Protein AF-A0A450Y3T7-F1 (afdb_monomer_lite)

Organism: NCBI:txid2126335

InterPro domains:
  IPR008928 Six-hairpin glycosidase superfamily [SSF48208] (36-118)

Secondary structure (DSSP, 8-state):
---PPP---EEEHHHHHHH--S-HHHHHHTSGGGPPPSEEE-----TTPPPPP-TTS-SS-HHHHHHHHHHHHHHHT-EE-SSSSEEEEES----TT--EEEEEEEEETTTTEEEEEEEEE-SS-EEEEEEEEESS-EEEEE-

pLDDT: mean 78.61, std 15.22, range [36.97, 97.31]

Sequence (143 aa):
KDKRPCRVRSSNAGHTLFSGIAATENASIMMDLHRLPELFCGFDYASGQGPVLYPVACSPQAWASGAVFHLLQAALGVGFSTKRPQLRFNHPQLPDYLKGLRIENLPVGNGDGEVDLSLRRYPNDVGIDVSRKVGDIEVSVQM

Foldseek 3Di:
DDPDDDPKPKDAPLVCVVVVVDPQQVQLVLDPPSFGAGMDIPDDDDPPDHDDDPVPDDVPDPCSVCSVVVVQCVQQVWDADQVDQEIEGEQHHDPPVDQKDWDFQCATNVNQKGWTWMWGDDPRGIDIDTPDIGHDYHYYYHD

Structure (mmCIF, N/CA/C/O backbone):
data_AF-A0A450Y3T7-F1
#
_entry.id   AF-A0A450Y3T7-F1
#
loop_
_atom_site.group_PDB
_atom_site.id
_atom_site.type_symbol
_atom_site.label_atom_id
_atom_site.label_alt_id
_atom_site.label_comp_id
_atom_site.label_asym_id
_atom_site.label_entity_id
_atom_site.label_seq_id
_atom_site.pdbx_PDB_ins_code
_atom_site.Cartn_x
_atom_site.Cartn_y
_atom_site.Cartn_z
_atom_site.occupancy
_atom_site.B_iso_or_equiv
_atom_site.auth_seq_id
_atom_site.auth_comp_id
_atom_site.auth_asym_id
_atom_site.auth_atom_id
_atom_site.pdbx_PDB_model_num
ATOM 1 N N . LYS A 1 1 ? 21.836 23.096 -33.946 1.00 45.28 1 LYS A N 1
ATOM 2 C CA . LYS A 1 1 ? 20.972 22.373 -32.978 1.00 45.28 1 LYS A CA 1
ATOM 3 C C . LYS A 1 1 ? 19.550 22.403 -33.514 1.00 45.28 1 LYS A C 1
ATOM 5 O O . LYS A 1 1 ? 18.822 23.352 -33.266 1.00 45.28 1 LYS A O 1
ATOM 10 N N . ASP A 1 2 ? 19.226 21.418 -34.335 1.00 44.91 2 ASP A N 1
ATOM 11 C CA . ASP A 1 2 ? 17.956 21.314 -35.045 1.00 44.91 2 ASP A CA 1
ATOM 12 C C . ASP A 1 2 ? 16.913 20.699 -34.092 1.00 44.91 2 ASP A C 1
ATOM 14 O O . ASP A 1 2 ? 17.036 19.538 -33.706 1.00 44.91 2 ASP A O 1
ATOM 18 N N . LYS A 1 3 ? 15.959 21.502 -33.600 1.00 39.75 3 LYS A N 1
ATOM 19 C CA . LYS A 1 3 ? 14.937 21.068 -32.627 1.00 39.75 3 LYS A CA 1
ATOM 20 C C . LYS A 1 3 ? 13.762 20.411 -33.354 1.00 39.75 3 LYS A C 1
ATOM 22 O O . LYS A 1 3 ? 12.647 20.928 -33.335 1.00 39.75 3 LYS A O 1
ATOM 27 N N . ARG A 1 4 ? 14.006 19.277 -34.013 1.00 36.97 4 ARG A N 1
ATOM 28 C CA . ARG A 1 4 ? 12.917 18.480 -34.587 1.00 36.97 4 ARG A CA 1
ATOM 29 C C . ARG A 1 4 ? 12.168 17.739 -33.470 1.00 36.97 4 ARG A C 1
ATOM 31 O O . ARG A 1 4 ? 12.822 17.138 -32.619 1.00 36.97 4 ARG A O 1
ATOM 38 N N . PRO A 1 5 ? 10.823 17.764 -33.446 1.00 42.16 5 PRO A N 1
ATOM 39 C CA . PRO A 1 5 ? 10.051 17.010 -32.466 1.00 42.16 5 PRO A CA 1
ATOM 40 C C . PRO A 1 5 ? 10.296 15.507 -32.644 1.00 42.16 5 PRO A C 1
ATOM 42 O O . PRO A 1 5 ? 9.966 14.939 -33.686 1.00 42.16 5 PRO A O 1
ATOM 45 N N . CYS A 1 6 ? 10.860 14.847 -31.633 1.00 49.00 6 CYS A N 1
ATOM 46 C CA . CYS A 1 6 ? 10.907 13.389 -31.596 1.00 49.00 6 CYS A CA 1
ATOM 47 C C . CYS A 1 6 ? 9.490 12.861 -31.326 1.00 49.00 6 CYS A C 1
ATOM 49 O O . CYS A 1 6 ? 8.862 13.250 -30.339 1.00 49.00 6 CYS A O 1
ATOM 51 N N . ARG A 1 7 ? 8.975 11.961 -32.174 1.00 44.50 7 ARG A N 1
ATOM 52 C CA . ARG A 1 7 ? 7.747 11.204 -31.876 1.00 44.50 7 ARG A CA 1
ATOM 53 C C . ARG A 1 7 ? 8.060 10.169 -30.798 1.00 44.50 7 ARG A C 1
ATOM 55 O O . ARG A 1 7 ? 8.350 9.021 -31.105 1.00 44.50 7 ARG A O 1
ATOM 62 N N . VAL A 1 8 ? 8.022 10.590 -29.541 1.00 48.44 8 VAL A N 1
ATOM 63 C CA . VAL A 1 8 ? 8.192 9.705 -28.388 1.00 48.44 8 VAL A CA 1
ATOM 64 C C . VAL A 1 8 ? 6.820 9.465 -27.773 1.00 48.44 8 VAL A C 1
ATOM 66 O O . VAL A 1 8 ? 6.121 10.415 -27.428 1.00 48.44 8 VAL A O 1
ATOM 69 N N . ARG A 1 9 ? 6.425 8.197 -27.622 1.00 52.00 9 ARG A N 1
ATOM 70 C CA . ARG A 1 9 ? 5.362 7.835 -26.677 1.00 52.00 9 ARG A CA 1
ATOM 71 C C . ARG A 1 9 ? 5.999 7.851 -25.294 1.00 52.00 9 ARG A C 1
ATOM 73 O O . ARG A 1 9 ? 6.779 6.956 -24.974 1.00 52.00 9 ARG A O 1
ATOM 80 N N . SER A 1 10 ? 5.765 8.919 -24.542 1.00 54.91 10 SER A N 1
ATOM 81 C CA . SER A 1 10 ? 6.212 9.027 -23.159 1.00 54.91 10 SER A CA 1
ATOM 82 C C . SER A 1 10 ? 5.074 8.679 -22.209 1.00 54.91 10 SER A C 1
ATOM 84 O O . SER A 1 10 ? 3.902 8.933 -22.486 1.00 54.91 10 SER A O 1
ATOM 86 N N . SER A 1 11 ? 5.426 8.062 -21.091 1.00 60.50 11 SER A N 1
ATOM 87 C CA . SER A 1 11 ? 4.497 7.708 -20.027 1.00 60.50 11 SER A CA 1
ATOM 88 C C . SER A 1 11 ? 5.196 7.864 -18.679 1.00 60.50 11 SER A C 1
ATOM 90 O O . SER A 1 11 ? 6.417 7.745 -18.598 1.00 60.50 11 SER A O 1
ATOM 92 N N . ASN A 1 12 ? 4.449 8.161 -17.620 1.00 68.81 12 ASN A N 1
ATOM 93 C CA . ASN A 1 12 ? 5.007 8.241 -16.270 1.00 68.81 12 ASN A CA 1
ATOM 94 C C . ASN A 1 12 ? 4.976 6.864 -15.583 1.00 68.81 12 ASN A C 1
ATOM 96 O O . ASN A 1 12 ? 4.258 5.960 -16.017 1.00 68.81 12 ASN A O 1
ATOM 100 N N . ALA A 1 13 ? 5.739 6.723 -14.495 1.00 68.88 13 ALA A N 1
ATOM 101 C CA . ALA A 1 13 ? 5.821 5.485 -13.719 1.00 68.88 13 ALA A CA 1
ATOM 102 C C . ALA A 1 13 ? 4.468 4.964 -13.214 1.00 68.88 13 ALA A C 1
ATOM 104 O O . ALA A 1 13 ? 4.253 3.757 -13.164 1.00 68.88 13 ALA A O 1
ATOM 105 N N . GLY A 1 14 ? 3.541 5.860 -12.863 1.00 65.75 14 GLY A N 1
ATOM 106 C CA . GLY A 1 14 ? 2.206 5.470 -12.407 1.00 65.75 1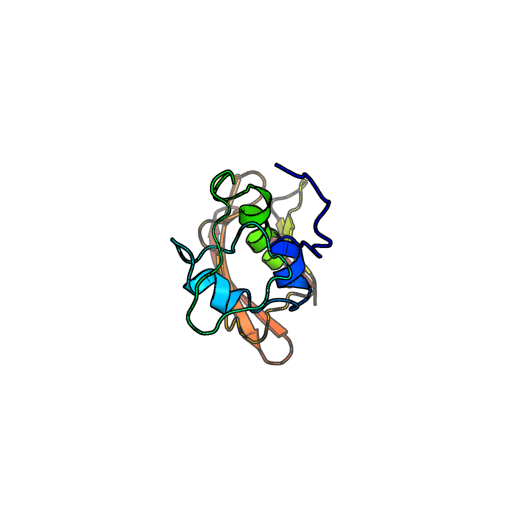4 GLY A CA 1
ATOM 107 C C . GLY A 1 14 ? 1.396 4.783 -13.505 1.00 65.75 14 GLY A C 1
ATOM 108 O O . GLY A 1 14 ? 0.829 3.716 -13.286 1.00 65.75 14 GLY A O 1
ATOM 109 N N . HIS A 1 15 ? 1.384 5.350 -14.711 1.00 65.06 15 HIS A N 1
ATOM 110 C CA . HIS A 1 15 ? 0.682 4.762 -15.847 1.00 65.06 15 HIS A CA 1
ATOM 111 C C . HIS A 1 15 ? 1.332 3.446 -16.294 1.00 65.06 15 HIS A C 1
ATOM 113 O O . HIS A 1 15 ? 0.613 2.497 -16.604 1.00 65.06 15 HIS A O 1
ATOM 119 N N . THR A 1 16 ? 2.663 3.333 -16.301 1.00 67.31 16 THR A N 1
ATOM 120 C CA . THR A 1 16 ? 3.326 2.072 -16.678 1.00 67.31 16 THR A CA 1
ATOM 121 C C . THR A 1 16 ? 3.128 0.958 -15.656 1.00 67.31 16 THR A C 1
ATOM 123 O O . THR A 1 16 ? 2.902 -0.175 -16.073 1.00 67.31 16 THR A O 1
ATOM 126 N N . LEU A 1 17 ? 3.122 1.274 -14.356 1.00 65.19 17 LEU A N 1
ATOM 127 C CA . LEU A 1 17 ? 2.734 0.332 -13.302 1.00 65.19 17 LEU A CA 1
ATOM 128 C C . LEU A 1 17 ? 1.300 -0.165 -13.493 1.00 65.19 17 LEU A C 1
ATOM 130 O O . LEU A 1 17 ? 1.052 -1.364 -13.468 1.00 65.19 17 LEU A O 1
ATOM 134 N N . PHE A 1 18 ? 0.358 0.761 -13.690 1.00 60.03 18 PHE A N 1
ATOM 135 C CA . PHE A 1 18 ? -1.063 0.427 -13.773 1.00 60.03 18 PHE A CA 1
ATOM 136 C C . PHE A 1 18 ? -1.412 -0.387 -15.025 1.00 60.03 18 PHE A C 1
ATOM 138 O O . PHE A 1 18 ? -2.249 -1.281 -14.980 1.00 60.03 18 PHE A O 1
ATOM 145 N N . SER A 1 19 ? -0.776 -0.075 -16.154 1.00 59.50 19 SER A N 1
ATOM 146 C CA . SER A 1 19 ? -1.060 -0.722 -17.440 1.00 59.50 19 SER A CA 1
ATOM 147 C C . SER A 1 19 ? -0.230 -1.982 -17.704 1.00 59.50 19 SER A C 1
ATOM 149 O O . SER A 1 19 ? -0.511 -2.696 -18.663 1.00 59.50 19 SER A O 1
ATOM 151 N N . GLY A 1 20 ? 0.818 -2.237 -16.912 1.00 61.25 20 GLY A N 1
ATOM 152 C CA . GLY A 1 20 ? 1.768 -3.330 -17.149 1.00 61.25 20 GLY A CA 1
ATOM 153 C C . GLY A 1 20 ? 2.591 -3.180 -18.437 1.00 61.25 20 GLY A C 1
ATOM 154 O O . GLY A 1 20 ? 3.233 -4.132 -18.870 1.00 61.25 20 GLY A O 1
ATOM 155 N N . ILE A 1 21 ? 2.579 -2.001 -19.075 1.00 59.66 21 ILE A N 1
ATOM 156 C CA . ILE A 1 21 ? 3.224 -1.764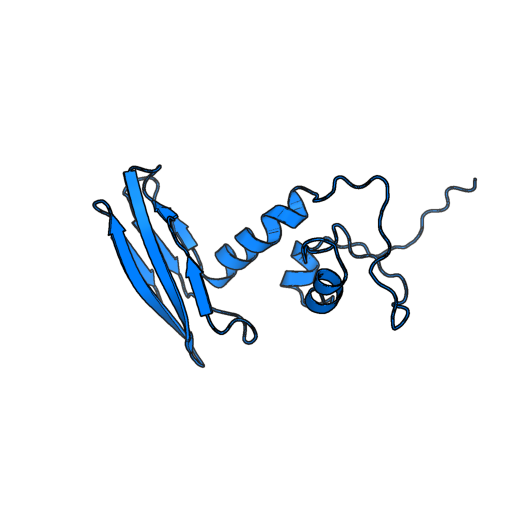 -20.382 1.00 59.66 21 ILE A CA 1
ATOM 157 C C . ILE A 1 21 ? 4.758 -1.761 -20.281 1.00 59.66 21 ILE A C 1
ATOM 159 O O . ILE A 1 21 ? 5.440 -1.986 -21.279 1.00 59.66 21 ILE A O 1
ATOM 163 N N . ALA A 1 22 ? 5.317 -1.520 -19.093 1.00 61.72 22 ALA A N 1
ATOM 164 C CA . ALA A 1 22 ? 6.754 -1.612 -18.861 1.00 61.72 22 ALA A CA 1
ATOM 165 C C . ALA A 1 22 ? 7.056 -2.621 -17.752 1.00 61.72 22 ALA A C 1
ATOM 167 O O . ALA A 1 22 ? 6.336 -2.682 -16.758 1.00 61.72 22 ALA A O 1
ATOM 168 N N . ALA A 1 23 ? 8.169 -3.349 -17.891 1.00 63.03 23 ALA A N 1
ATOM 169 C CA . ALA A 1 23 ? 8.760 -4.144 -16.816 1.00 63.03 23 ALA A CA 1
ATOM 170 C C . ALA A 1 23 ? 9.363 -3.206 -15.753 1.00 63.03 23 ALA A C 1
ATOM 172 O O . ALA A 1 23 ? 10.581 -3.071 -15.622 1.00 63.03 23 ALA A O 1
ATOM 173 N N . THR A 1 24 ? 8.491 -2.499 -15.033 1.00 62.78 24 THR A N 1
ATOM 174 C CA . THR A 1 24 ? 8.828 -1.519 -13.994 1.00 62.78 24 THR A CA 1
ATOM 175 C C . THR A 1 24 ? 9.712 -2.117 -12.909 1.00 62.78 24 THR A C 1
ATOM 177 O O . THR A 1 24 ? 10.569 -1.408 -12.400 1.00 62.78 24 THR A O 1
ATOM 180 N N . GLU A 1 25 ? 9.557 -3.411 -12.620 1.00 64.38 25 GLU A N 1
ATOM 181 C CA . GLU A 1 25 ? 10.401 -4.175 -11.694 1.00 64.38 25 GLU A CA 1
ATOM 182 C C . GLU A 1 25 ? 11.870 -4.216 -12.148 1.00 64.38 25 GLU A C 1
ATOM 184 O O . GLU A 1 25 ? 12.768 -3.830 -11.402 1.00 64.38 25 GLU A O 1
ATOM 189 N N . ASN A 1 26 ? 12.128 -4.583 -13.407 1.00 67.25 26 ASN A N 1
ATOM 190 C CA . ASN A 1 26 ? 13.489 -4.601 -13.955 1.00 67.25 26 ASN A CA 1
ATOM 191 C C . ASN A 1 26 ? 14.092 -3.193 -14.000 1.00 67.25 26 ASN A C 1
ATOM 193 O O . ASN A 1 26 ? 15.277 -3.008 -13.728 1.00 67.25 26 ASN A O 1
ATOM 197 N N . ALA A 1 27 ? 13.277 -2.191 -14.338 1.00 70.06 27 ALA A N 1
ATOM 198 C CA . ALA A 1 27 ? 13.728 -0.809 -14.384 1.00 70.06 27 ALA A CA 1
ATOM 199 C C . ALA A 1 27 ? 14.057 -0.264 -12.988 1.00 70.06 27 ALA A C 1
ATOM 201 O O . ALA A 1 27 ? 15.055 0.438 -12.845 1.00 70.06 27 ALA A O 1
ATOM 202 N N . SER A 1 28 ? 13.261 -0.602 -11.967 1.00 74.19 28 SER A N 1
ATOM 203 C CA . SER A 1 28 ? 13.494 -0.131 -10.605 1.00 74.19 28 SER A CA 1
ATOM 204 C C . SER A 1 28 ? 14.734 -0.759 -9.987 1.00 74.19 28 SER A C 1
ATOM 206 O O . SER A 1 28 ? 15.504 -0.045 -9.364 1.00 74.19 28 SER A O 1
ATOM 208 N N . ILE A 1 29 ? 14.990 -2.053 -10.216 1.00 77.25 29 ILE A N 1
ATOM 209 C CA . ILE A 1 29 ? 16.196 -2.741 -9.710 1.00 77.25 29 ILE A CA 1
ATOM 210 C C . ILE A 1 29 ? 17.488 -2.062 -10.198 1.00 77.25 29 ILE A C 1
ATOM 212 O O . ILE A 1 29 ? 18.486 -2.046 -9.484 1.00 77.25 29 ILE A O 1
ATOM 216 N N . MET A 1 30 ? 17.471 -1.477 -11.398 1.00 73.12 30 MET A N 1
ATOM 217 C CA . MET A 1 30 ? 18.630 -0.806 -11.998 1.00 73.12 30 MET A CA 1
ATOM 218 C C . MET A 1 30 ? 18.735 0.693 -11.661 1.00 73.12 30 MET A C 1
ATOM 220 O O . MET A 1 30 ? 19.667 1.349 -12.123 1.00 73.12 30 MET A O 1
ATOM 224 N N . MET A 1 31 ? 17.789 1.253 -10.902 1.00 72.88 31 MET A N 1
ATOM 225 C CA . MET A 1 31 ? 17.832 2.637 -10.422 1.00 72.88 31 MET A CA 1
ATOM 226 C C . MET A 1 31 ? 18.327 2.691 -8.975 1.00 72.88 31 MET A C 1
ATOM 228 O O . MET A 1 31 ? 18.027 1.813 -8.162 1.00 72.88 31 MET A O 1
ATOM 232 N N . ASP A 1 32 ? 19.015 3.778 -8.622 1.00 71.50 32 ASP A N 1
ATOM 233 C CA . ASP A 1 32 ? 19.406 4.040 -7.236 1.00 71.50 32 ASP A CA 1
ATOM 234 C C . ASP A 1 32 ? 18.193 3.982 -6.296 1.00 71.50 32 ASP A C 1
ATOM 236 O O . ASP A 1 32 ? 17.111 4.489 -6.611 1.00 71.50 32 ASP A O 1
ATOM 240 N N . LEU A 1 33 ? 18.385 3.378 -5.118 1.00 75.44 33 LEU A N 1
ATOM 241 C CA . LEU A 1 33 ? 17.346 3.165 -4.096 1.00 75.44 33 LEU A CA 1
ATOM 242 C C . LEU A 1 33 ? 16.165 2.294 -4.559 1.00 75.44 33 LEU A C 1
ATOM 244 O O . LEU A 1 33 ? 15.100 2.333 -3.947 1.00 75.44 33 LEU A O 1
ATOM 248 N N . HIS A 1 34 ? 16.339 1.524 -5.634 1.00 73.12 34 HIS A N 1
ATOM 249 C CA . HIS A 1 34 ? 15.293 0.697 -6.236 1.00 73.12 34 HIS A CA 1
ATOM 250 C C . HIS A 1 34 ? 14.012 1.474 -6.579 1.00 73.12 34 HIS A C 1
ATOM 252 O O . HIS A 1 34 ? 12.897 0.952 -6.489 1.00 73.12 34 HIS A O 1
ATOM 258 N N . ARG A 1 35 ? 14.155 2.754 -6.937 1.00 72.06 35 ARG A N 1
ATOM 259 C CA . ARG A 1 35 ? 13.021 3.623 -7.266 1.00 72.06 35 ARG A CA 1
ATOM 260 C C . ARG A 1 35 ? 12.541 3.390 -8.692 1.00 72.06 35 ARG A C 1
ATOM 262 O O . ARG A 1 35 ? 13.300 2.991 -9.568 1.00 72.06 35 ARG A O 1
ATOM 269 N N . LEU A 1 36 ? 11.289 3.731 -8.962 1.00 72.50 36 LEU A N 1
ATOM 270 C CA . LEU A 1 36 ? 10.802 3.771 -10.338 1.00 72.50 36 LEU A CA 1
ATOM 271 C C . LEU A 1 36 ? 11.450 4.938 -11.101 1.00 72.50 36 LEU A C 1
ATOM 273 O O . LEU A 1 36 ? 11.583 6.024 -10.528 1.00 72.50 36 LEU A O 1
ATOM 277 N N . PRO A 1 37 ? 11.823 4.750 -12.380 1.00 70.19 37 PRO A N 1
ATOM 278 C CA . PRO A 1 37 ? 12.332 5.840 -13.208 1.00 70.19 37 PRO A CA 1
ATOM 279 C C . PRO A 1 37 ? 11.241 6.896 -13.432 1.00 70.19 37 PRO A C 1
ATOM 281 O O . PRO A 1 37 ? 10.056 6.570 -13.528 1.00 70.19 37 PRO A O 1
ATOM 284 N N . GLU A 1 38 ? 11.625 8.171 -13.522 1.00 68.44 38 GLU A N 1
ATOM 285 C CA . GLU A 1 38 ? 10.665 9.283 -13.544 1.00 68.44 38 GLU A CA 1
ATOM 286 C C . GLU A 1 38 ? 9.791 9.294 -14.813 1.00 68.44 38 GLU A C 1
ATOM 288 O O . GLU A 1 38 ? 8.611 9.660 -14.770 1.00 68.44 38 GLU A O 1
ATOM 293 N N . LEU A 1 39 ? 10.360 8.852 -15.937 1.00 68.56 39 LEU A N 1
ATOM 294 C CA . LEU A 1 39 ? 9.715 8.797 -17.243 1.00 68.56 39 LEU A CA 1
ATOM 295 C C . LEU A 1 39 ? 10.087 7.501 -17.966 1.00 68.56 39 LEU A C 1
ATOM 297 O O . LEU A 1 39 ? 11.251 7.116 -18.029 1.00 68.56 39 LEU A O 1
ATOM 301 N N . PHE A 1 40 ? 9.100 6.889 -18.608 1.00 67.94 40 PHE A N 1
ATOM 302 C CA . PHE A 1 40 ? 9.306 5.870 -19.625 1.00 67.94 40 PHE A CA 1
ATOM 303 C C . PHE A 1 40 ? 9.174 6.510 -21.006 1.00 67.94 40 PHE A C 1
ATOM 305 O O . PHE A 1 40 ? 8.229 7.254 -21.277 1.00 67.94 40 PHE A O 1
ATOM 312 N N . CYS A 1 41 ? 10.125 6.224 -21.888 1.00 66.38 41 CYS A N 1
ATOM 313 C CA . CYS A 1 41 ? 10.138 6.681 -23.272 1.00 66.38 41 CYS A CA 1
ATOM 314 C C . CYS A 1 41 ? 10.382 5.492 -24.205 1.00 66.38 41 CYS A C 1
ATOM 316 O O . CYS A 1 41 ? 11.065 4.540 -23.841 1.00 66.38 41 CYS A O 1
ATOM 318 N N . GLY A 1 42 ? 9.796 5.533 -25.402 1.00 65.12 42 GLY A N 1
ATOM 319 C CA . GLY A 1 42 ? 9.874 4.447 -26.384 1.00 65.12 42 GLY A CA 1
ATOM 320 C C . GLY A 1 42 ? 11.200 4.373 -27.146 1.00 65.12 42 GLY A C 1
ATOM 321 O O . GLY A 1 42 ? 11.175 4.409 -28.372 1.00 65.12 42 GLY A O 1
ATOM 322 N N . PHE A 1 43 ? 12.335 4.323 -26.447 1.00 65.38 43 PHE A N 1
ATOM 323 C CA . PHE A 1 43 ? 13.604 3.904 -27.049 1.00 65.38 43 PHE A CA 1
ATOM 324 C C . PHE A 1 43 ? 13.747 2.385 -26.949 1.00 65.38 43 PHE A C 1
ATOM 326 O O . PHE A 1 43 ? 13.224 1.774 -26.015 1.00 65.38 43 PHE A O 1
ATOM 333 N N . ASP A 1 44 ? 14.465 1.787 -27.898 1.00 64.50 44 ASP A N 1
ATOM 334 C CA . ASP A 1 44 ? 14.748 0.356 -27.866 1.00 64.50 44 ASP A CA 1
ATOM 335 C C . ASP A 1 44 ? 15.548 0.001 -26.609 1.00 64.50 44 ASP A C 1
ATOM 337 O O . ASP A 1 44 ? 16.555 0.636 -26.280 1.00 64.50 44 ASP A O 1
ATOM 341 N N . TYR A 1 45 ? 15.087 -1.024 -25.894 1.00 65.44 45 TYR A N 1
ATOM 342 C CA . TYR A 1 45 ? 15.791 -1.544 -24.731 1.00 65.44 45 TYR A CA 1
ATOM 343 C C . TYR A 1 45 ? 17.032 -2.317 -25.189 1.00 65.44 45 TYR A C 1
ATOM 345 O O . TYR A 1 45 ? 16.922 -3.375 -25.811 1.00 65.44 45 TYR A O 1
ATOM 353 N N . ALA A 1 46 ? 18.222 -1.805 -24.875 1.00 66.19 46 ALA A N 1
ATOM 354 C CA . ALA A 1 46 ? 19.466 -2.538 -25.071 1.00 66.19 46 ALA A CA 1
ATOM 355 C C . ALA A 1 46 ? 19.682 -3.498 -23.892 1.00 66.19 46 ALA A C 1
ATOM 357 O O . ALA A 1 46 ? 19.828 -3.069 -22.747 1.00 66.19 46 ALA A O 1
ATOM 358 N N . SER A 1 47 ? 19.710 -4.804 -24.172 1.00 63.69 47 SER A N 1
ATOM 359 C CA . SER A 1 47 ? 19.951 -5.835 -23.155 1.00 63.69 47 SER A CA 1
ATOM 360 C C . SER A 1 47 ? 21.229 -5.543 -22.362 1.00 63.69 47 SER A C 1
ATOM 362 O O . SER A 1 47 ? 22.300 -5.376 -22.945 1.00 63.69 47 SER A O 1
ATOM 364 N N . GLY A 1 48 ? 21.119 -5.497 -21.032 1.00 67.12 48 GLY A N 1
ATOM 365 C CA . GLY A 1 48 ? 22.239 -5.215 -20.127 1.00 67.12 48 GLY A CA 1
ATOM 366 C C . GLY A 1 48 ? 22.532 -3.728 -19.891 1.00 67.12 48 GLY A C 1
ATOM 367 O O . GLY A 1 48 ? 23.496 -3.415 -19.199 1.00 67.12 48 GLY A O 1
ATOM 368 N N . GLN A 1 49 ? 21.725 -2.812 -20.436 1.00 68.06 49 GLN A N 1
ATOM 369 C CA . GLN A 1 49 ? 21.782 -1.386 -20.110 1.00 68.06 49 GLN A CA 1
ATOM 370 C C . GLN A 1 49 ? 20.630 -1.002 -19.171 1.00 68.06 49 GLN A C 1
ATOM 372 O O . GLN A 1 49 ? 19.485 -1.430 -19.347 1.00 68.06 49 GLN A O 1
ATOM 377 N N . GLY A 1 50 ? 20.946 -0.188 -18.163 1.00 67.88 50 GLY A N 1
ATOM 378 C CA . GLY A 1 50 ? 19.950 0.416 -17.282 1.00 67.88 50 GLY A CA 1
ATOM 379 C C . GLY A 1 50 ? 19.163 1.537 -17.974 1.00 67.88 50 GLY A C 1
ATOM 380 O O . GLY A 1 50 ? 19.526 1.971 -19.071 1.00 67.88 50 GLY A O 1
ATOM 381 N N . PRO A 1 51 ? 18.084 2.033 -17.346 1.00 71.31 51 PRO A N 1
ATOM 382 C CA . PRO A 1 51 ? 17.351 3.193 -17.838 1.00 71.31 51 PRO A CA 1
ATOM 383 C C . PRO A 1 51 ? 18.278 4.396 -18.067 1.00 71.31 51 PRO A C 1
ATOM 385 O O . PRO A 1 51 ? 19.094 4.741 -17.212 1.00 71.31 51 PRO A O 1
ATOM 388 N N . VAL A 1 52 ? 18.137 5.056 -19.220 1.00 73.44 52 VAL A N 1
ATOM 389 C CA . VAL A 1 52 ? 18.887 6.282 -19.522 1.00 73.44 52 VAL A CA 1
ATOM 390 C C . VAL A 1 52 ? 18.383 7.401 -18.613 1.00 73.44 52 VAL A C 1
ATOM 392 O O . VAL A 1 52 ? 17.215 7.784 -18.682 1.00 73.44 52 VAL A O 1
ATOM 395 N N . LEU A 1 53 ? 19.268 7.935 -17.770 1.00 69.44 53 LEU A N 1
ATOM 396 C CA . LEU A 1 53 ? 18.930 9.027 -16.860 1.00 69.44 53 LEU A CA 1
ATOM 397 C C . LEU A 1 53 ? 18.633 10.311 -17.636 1.00 69.44 53 LEU A C 1
ATOM 399 O O . LEU A 1 53 ? 19.355 10.674 -18.566 1.00 69.44 53 LEU A O 1
ATOM 403 N N . TYR A 1 54 ? 17.601 11.035 -17.206 1.00 67.25 54 TYR A N 1
ATOM 404 C CA . TYR A 1 54 ? 17.321 12.382 -17.685 1.00 67.25 54 TYR A CA 1
ATOM 405 C C . TYR A 1 54 ? 18.009 13.393 -16.746 1.00 67.25 54 TYR A C 1
ATOM 407 O O . TYR A 1 54 ? 17.497 13.638 -15.655 1.00 67.25 54 TYR A O 1
ATOM 415 N N . PRO A 1 55 ? 19.163 13.993 -17.115 1.00 60.56 55 PRO A N 1
ATOM 416 C CA . PRO A 1 55 ? 20.061 14.663 -16.156 1.00 60.56 55 PRO A CA 1
ATOM 417 C C . PRO A 1 55 ? 19.481 15.916 -15.492 1.00 60.56 55 PRO A C 1
ATOM 419 O O . PRO A 1 55 ? 20.023 16.405 -14.508 1.00 60.56 55 PRO A O 1
ATOM 422 N N . VAL A 1 56 ? 18.407 16.463 -16.063 1.00 66.56 56 VAL A N 1
ATOM 423 C CA . VAL A 1 56 ? 17.715 17.662 -15.573 1.00 66.56 56 VAL A CA 1
ATOM 424 C C . VAL A 1 56 ? 16.374 17.334 -14.906 1.00 66.56 56 VAL A C 1
ATOM 426 O O . VAL A 1 56 ? 15.597 18.243 -14.621 1.00 66.56 56 VAL A O 1
ATOM 429 N N . ALA A 1 57 ? 16.068 16.051 -14.679 1.00 63.75 57 ALA A N 1
ATOM 430 C CA . ALA A 1 57 ? 14.906 15.649 -13.894 1.00 63.75 57 ALA A CA 1
ATOM 431 C C . ALA A 1 57 ? 15.093 16.031 -12.419 1.00 63.75 57 ALA A C 1
ATOM 433 O O . ALA A 1 57 ? 16.167 15.844 -11.848 1.00 63.75 57 ALA A O 1
ATOM 434 N N . CYS A 1 58 ? 14.019 16.481 -11.765 1.00 58.53 58 CYS A N 1
ATOM 435 C CA . CYS A 1 58 ? 13.941 16.368 -10.311 1.00 58.53 58 CYS A CA 1
ATOM 436 C C . CYS A 1 58 ? 13.898 14.880 -9.968 1.00 58.53 58 CYS A C 1
ATOM 438 O O . CYS A 1 58 ? 13.029 14.176 -10.475 1.00 58.53 58 CYS A O 1
ATOM 440 N N . SER A 1 59 ? 14.810 14.411 -9.123 1.00 64.50 59 SER A N 1
ATOM 441 C CA . SER A 1 59 ? 14.882 13.001 -8.767 1.00 64.50 59 SER A CA 1
ATOM 442 C C . SER A 1 59 ? 14.711 12.812 -7.256 1.00 64.50 59 SER A C 1
ATOM 444 O O . SER A 1 59 ? 15.559 13.290 -6.499 1.00 64.50 59 SER A O 1
ATOM 446 N N . PRO A 1 60 ? 13.634 12.142 -6.801 1.00 63.03 60 PRO A N 1
ATOM 447 C CA . PRO A 1 60 ? 12.491 11.654 -7.586 1.00 63.03 60 PRO A CA 1
ATOM 448 C C . PRO A 1 60 ? 11.501 12.778 -7.962 1.00 63.03 60 PRO A C 1
ATOM 450 O O . PRO A 1 60 ? 11.270 13.708 -7.187 1.00 63.03 60 PRO A O 1
ATOM 453 N N . GLN A 1 61 ? 10.855 12.687 -9.132 1.00 68.38 61 GLN A N 1
ATOM 454 C CA . GLN A 1 61 ? 9.715 13.557 -9.448 1.00 68.38 61 GLN A CA 1
ATOM 455 C C . GLN A 1 61 ? 8.537 13.217 -8.526 1.00 68.38 61 GLN A C 1
ATOM 457 O O . GLN A 1 61 ? 8.228 12.045 -8.314 1.00 68.38 61 GLN A O 1
ATOM 462 N N . ALA A 1 62 ? 7.821 14.240 -8.047 1.00 66.94 62 ALA A N 1
ATOM 463 C CA . ALA A 1 62 ? 6.703 14.085 -7.110 1.00 66.94 62 ALA A CA 1
ATOM 464 C C . ALA A 1 62 ? 5.652 13.047 -7.561 1.00 66.94 62 ALA A C 1
ATOM 466 O O . ALA A 1 62 ? 5.109 12.310 -6.741 1.00 66.94 62 ALA A O 1
ATOM 467 N N . TRP A 1 63 ? 5.401 12.939 -8.870 1.00 68.31 63 TRP A N 1
ATOM 468 C CA . TRP A 1 63 ? 4.458 11.966 -9.429 1.00 68.31 63 TRP A CA 1
ATOM 469 C C . TRP A 1 63 ? 4.946 10.517 -9.330 1.00 68.31 63 TRP A C 1
ATOM 471 O O . TRP A 1 63 ? 4.136 9.622 -9.104 1.00 68.31 63 TRP A O 1
ATOM 481 N N . ALA A 1 64 ? 6.253 10.276 -9.465 1.00 69.62 64 ALA A N 1
ATOM 482 C CA . ALA A 1 64 ? 6.828 8.944 -9.295 1.00 69.62 64 ALA A CA 1
ATOM 483 C C . ALA A 1 64 ? 6.778 8.513 -7.820 1.00 69.62 64 ALA A C 1
ATOM 485 O O . ALA A 1 64 ? 6.404 7.379 -7.529 1.00 69.62 64 ALA A O 1
ATOM 486 N N . SER A 1 65 ? 7.048 9.435 -6.889 1.00 73.62 65 SER A N 1
ATOM 487 C CA . SER A 1 65 ? 6.979 9.165 -5.445 1.00 73.62 65 SER A CA 1
ATOM 488 C C . SER A 1 65 ? 5.560 8.845 -4.958 1.00 73.62 65 SER A C 1
ATOM 490 O O . SER A 1 65 ? 5.388 8.009 -4.077 1.00 73.62 65 SER A O 1
ATOM 492 N N . GLY A 1 66 ? 4.534 9.484 -5.532 1.00 74.69 66 GLY A N 1
ATOM 493 C CA . GLY A 1 66 ? 3.132 9.242 -5.171 1.00 74.69 66 GLY A CA 1
ATOM 494 C C . GLY A 1 66 ? 2.530 7.962 -5.766 1.00 74.69 66 GLY A C 1
ATOM 495 O O . GLY A 1 66 ? 1.541 7.448 -5.243 1.00 74.69 66 GLY A O 1
ATOM 496 N N . ALA A 1 67 ? 3.115 7.427 -6.844 1.00 80.50 67 ALA A N 1
ATOM 497 C CA . ALA A 1 67 ? 2.532 6.324 -7.609 1.00 80.50 67 ALA A CA 1
ATOM 498 C C . ALA A 1 67 ? 2.332 5.051 -6.774 1.00 80.50 67 ALA A C 1
ATOM 500 O O . ALA A 1 67 ? 1.301 4.396 -6.901 1.00 80.50 67 ALA A O 1
ATOM 501 N N . VAL A 1 68 ? 3.279 4.726 -5.888 1.00 78.94 68 VAL A N 1
ATOM 502 C CA . VAL A 1 68 ? 3.185 3.538 -5.025 1.00 78.94 68 VAL A CA 1
ATOM 503 C C . VAL A 1 68 ? 2.014 3.634 -4.045 1.00 78.94 68 VAL A C 1
ATOM 505 O O . VAL A 1 68 ? 1.260 2.676 -3.894 1.00 78.94 68 VAL A O 1
ATOM 508 N N . PHE A 1 69 ? 1.796 4.803 -3.437 1.00 84.62 69 PHE A N 1
ATOM 509 C CA . PHE A 1 69 ? 0.697 5.010 -2.492 1.00 84.62 69 PHE A CA 1
ATOM 510 C C . PHE A 1 69 ? -0.659 4.980 -3.194 1.00 84.62 69 PHE A C 1
ATOM 512 O O . PHE A 1 69 ? -1.600 4.382 -2.680 1.00 84.62 69 PHE A O 1
ATOM 519 N N . HIS A 1 70 ? -0.753 5.557 -4.393 1.00 84.12 70 HIS A N 1
ATOM 520 C CA . HIS A 1 70 ? -1.972 5.481 -5.196 1.00 84.12 70 HIS A CA 1
ATOM 521 C C . HIS A 1 70 ? -2.261 4.067 -5.695 1.00 84.12 70 HIS A C 1
ATOM 523 O O . HIS A 1 70 ? -3.421 3.663 -5.704 1.00 84.12 70 HIS A O 1
ATOM 529 N N . LEU A 1 71 ? -1.233 3.295 -6.059 1.00 84.00 71 LEU A N 1
ATOM 530 C CA . LEU A 1 71 ? -1.403 1.890 -6.420 1.00 84.00 71 LEU A CA 1
ATOM 531 C C . LEU A 1 71 ? -1.947 1.088 -5.234 1.00 84.00 71 LEU A C 1
ATOM 533 O O . LEU A 1 71 ? -2.902 0.338 -5.400 1.00 84.00 71 LEU A O 1
ATOM 537 N N . LEU A 1 72 ? -1.388 1.286 -4.036 1.00 87.62 72 LEU A N 1
ATOM 538 C CA . LEU A 1 72 ? -1.891 0.652 -2.816 1.00 87.62 72 LEU A CA 1
ATOM 539 C C . LEU A 1 72 ? -3.327 1.079 -2.504 1.00 87.62 72 LEU A C 1
ATOM 541 O O . LEU A 1 72 ? -4.161 0.230 -2.206 1.00 87.62 72 LEU A O 1
ATOM 545 N N . GLN A 1 73 ? -3.640 2.370 -2.613 1.00 90.44 73 GLN A N 1
ATOM 546 C CA . GLN A 1 73 ? -4.996 2.873 -2.406 1.00 90.44 73 GLN A CA 1
ATOM 547 C C . GLN A 1 73 ? -5.992 2.242 -3.386 1.00 90.44 73 GLN A C 1
ATOM 549 O O . GLN A 1 73 ? -7.072 1.831 -2.966 1.00 90.44 73 GLN A O 1
ATOM 554 N N . ALA A 1 74 ? -5.629 2.148 -4.667 1.00 89.00 74 ALA A N 1
ATOM 555 C CA . ALA A 1 74 ? -6.466 1.559 -5.706 1.00 89.00 74 ALA A CA 1
ATOM 556 C C . ALA A 1 74 ? -6.642 0.045 -5.520 1.00 89.00 74 ALA A C 1
ATOM 558 O O . ALA A 1 74 ? -7.753 -0.453 -5.660 1.00 89.00 74 ALA A O 1
ATOM 559 N N . ALA A 1 75 ? -5.569 -0.672 -5.179 1.00 90.00 75 ALA A N 1
ATOM 560 C CA . ALA A 1 75 ? -5.598 -2.119 -4.985 1.00 90.00 75 ALA A CA 1
ATOM 561 C C . ALA A 1 75 ? -6.380 -2.520 -3.726 1.00 90.00 75 ALA A C 1
ATOM 563 O O . ALA A 1 75 ? -7.147 -3.473 -3.744 1.00 90.00 75 ALA A O 1
ATOM 564 N N . LEU A 1 76 ? -6.212 -1.779 -2.630 1.00 92.38 76 LEU A N 1
ATOM 565 C CA . LEU A 1 76 ? -6.812 -2.110 -1.336 1.00 92.38 76 LEU A CA 1
ATOM 566 C C . LEU A 1 76 ? -8.176 -1.441 -1.101 1.00 92.38 76 LEU A C 1
ATOM 568 O O . LEU A 1 76 ? -8.845 -1.737 -0.110 1.00 92.38 76 LEU A O 1
ATOM 572 N N . GLY A 1 77 ? -8.557 -0.490 -1.958 1.00 93.12 77 GLY A N 1
ATOM 573 C CA . GLY A 1 77 ? -9.745 0.339 -1.767 1.00 93.12 77 GLY A CA 1
ATOM 574 C C . GLY A 1 77 ? -9.712 1.115 -0.448 1.00 93.12 77 GLY A C 1
ATOM 575 O O . GLY A 1 77 ? -10.743 1.238 0.216 1.00 93.12 77 GLY A O 1
ATOM 576 N N . VAL A 1 78 ? -8.528 1.585 -0.034 1.00 93.38 78 VAL A N 1
ATOM 577 C CA . VAL A 1 78 ? -8.333 2.235 1.271 1.00 93.38 78 VAL A CA 1
ATOM 578 C C . VAL A 1 78 ? -9.032 3.590 1.309 1.00 93.38 78 VAL A C 1
ATOM 580 O O . VAL A 1 78 ? -8.794 4.463 0.470 1.00 93.38 78 VAL A O 1
ATOM 583 N N . GLY A 1 79 ? -9.854 3.784 2.337 1.00 92.31 79 GLY A N 1
ATOM 584 C CA . GLY A 1 79 ? -10.529 5.039 2.629 1.00 92.31 79 GLY A CA 1
ATOM 585 C C . GLY A 1 79 ? -10.469 5.398 4.110 1.00 92.31 79 GLY A C 1
ATOM 586 O O . GLY A 1 79 ? -10.485 4.530 4.981 1.00 92.31 79 GLY A O 1
ATOM 587 N N . PHE A 1 80 ? -10.458 6.700 4.383 1.00 92.12 80 PHE A N 1
ATOM 588 C CA . PHE A 1 80 ? -10.499 7.260 5.731 1.00 92.12 80 PHE A CA 1
ATOM 589 C C . PHE A 1 80 ? -11.779 8.072 5.907 1.00 92.12 80 PHE A C 1
ATOM 591 O O . PHE A 1 80 ? -12.191 8.807 5.006 1.00 92.12 80 PHE A O 1
ATOM 598 N N . SER A 1 81 ? -12.420 7.945 7.065 1.00 88.06 81 SER A N 1
ATOM 599 C CA . SER A 1 81 ? -13.553 8.802 7.417 1.00 88.06 81 SER A CA 1
ATOM 600 C C . SER A 1 81 ? -13.063 10.134 7.977 1.00 88.06 81 SER A C 1
ATOM 602 O O . SER A 1 81 ? -12.167 10.179 8.814 1.00 88.06 81 SER A O 1
ATOM 604 N N . THR A 1 82 ? -13.695 11.228 7.555 1.00 84.19 82 THR A N 1
ATOM 605 C CA . THR A 1 82 ? -13.460 12.568 8.116 1.00 84.19 82 THR A CA 1
ATOM 606 C C . THR A 1 82 ? -14.312 12.852 9.352 1.00 84.19 82 THR A C 1
ATOM 608 O O . THR A 1 82 ? -14.093 13.848 10.032 1.00 84.19 82 THR A O 1
ATOM 611 N N . LYS A 1 83 ? -15.310 12.004 9.638 1.00 86.56 83 LYS A N 1
ATOM 612 C CA . LYS A 1 83 ? -16.278 12.213 10.729 1.00 86.56 83 LYS A CA 1
ATOM 613 C C . LYS A 1 83 ? -15.964 11.402 11.980 1.00 86.56 83 LYS A C 1
ATOM 615 O O . LYS A 1 83 ? -16.443 11.749 13.053 1.00 86.56 83 LYS A O 1
ATOM 620 N N . ARG A 1 84 ? -15.264 10.277 11.826 1.00 88.31 84 ARG A N 1
ATOM 621 C CA . ARG A 1 84 ? -14.925 9.337 12.903 1.00 88.31 84 ARG A CA 1
ATOM 622 C C . ARG A 1 84 ? -13.558 8.710 12.618 1.00 88.31 84 ARG A C 1
ATOM 624 O O . ARG A 1 84 ? -13.222 8.600 11.438 1.00 88.31 84 ARG A O 1
ATOM 631 N N . PRO A 1 85 ? -12.807 8.252 13.632 1.00 91.00 85 PRO A N 1
ATOM 632 C CA . PRO A 1 85 ? -11.552 7.530 13.433 1.00 91.00 85 PRO A CA 1
ATOM 633 C C . PRO A 1 85 ? -11.823 6.145 12.818 1.00 91.00 85 PRO A C 1
ATOM 635 O O . PRO A 1 85 ? -11.956 5.144 13.513 1.00 91.00 85 PRO A O 1
ATOM 638 N N . GLN A 1 86 ? -11.973 6.090 11.492 1.00 92.88 86 GLN A N 1
ATOM 639 C CA . GLN A 1 86 ? -12.302 4.863 10.765 1.00 92.88 86 GLN A CA 1
ATOM 640 C C . GLN A 1 86 ? -11.399 4.681 9.546 1.00 92.88 86 GLN A C 1
ATOM 642 O O . GLN A 1 86 ? -11.277 5.586 8.713 1.00 92.88 86 GLN A O 1
ATOM 647 N N . LEU A 1 87 ? -10.844 3.475 9.434 1.00 94.31 87 LEU A N 1
ATOM 648 C CA . LEU A 1 87 ? -10.128 2.951 8.277 1.00 94.31 87 LEU A CA 1
ATOM 649 C C . LEU A 1 87 ? -11.013 1.914 7.571 1.00 94.31 87 LEU A C 1
ATOM 651 O O . LEU A 1 87 ? -11.526 0.983 8.197 1.00 94.31 87 LEU A O 1
ATOM 655 N N . ARG A 1 88 ? -11.210 2.076 6.263 1.00 95.19 88 ARG A N 1
ATOM 656 C CA . ARG A 1 88 ? -12.040 1.190 5.439 1.00 95.19 88 ARG A CA 1
ATOM 657 C C . ARG A 1 88 ? -11.220 0.578 4.316 1.00 95.19 88 ARG A C 1
ATOM 659 O O . ARG A 1 88 ? -10.486 1.296 3.645 1.00 95.19 88 ARG A O 1
ATOM 666 N N . PHE A 1 89 ? -11.436 -0.707 4.080 1.00 95.44 89 PHE A N 1
ATOM 667 C CA . PHE A 1 89 ? -11.003 -1.432 2.890 1.00 95.44 89 PHE A CA 1
ATOM 668 C C . PHE A 1 89 ? -12.234 -1.804 2.066 1.00 95.44 89 PHE A C 1
A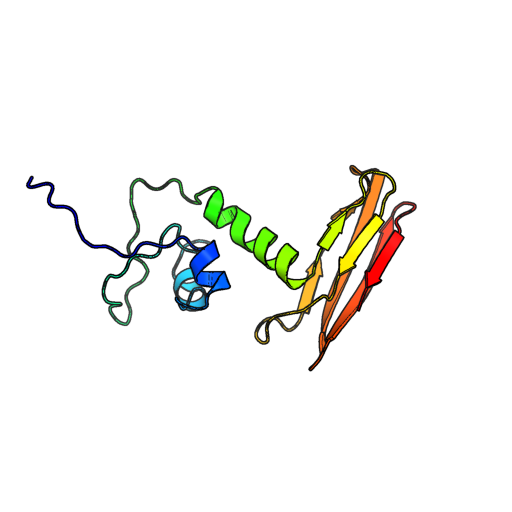TOM 670 O O . PHE A 1 89 ? -13.221 -2.284 2.626 1.00 95.44 89 PHE A O 1
ATOM 677 N N . ASN A 1 90 ? -12.195 -1.557 0.759 1.00 95.00 90 ASN A N 1
ATOM 678 C CA . ASN A 1 90 ? -13.303 -1.835 -0.153 1.00 95.00 90 ASN A CA 1
ATOM 679 C C . ASN A 1 90 ? -12.818 -2.738 -1.289 1.00 95.00 90 ASN A C 1
ATOM 681 O O . ASN A 1 90 ? -12.051 -2.280 -2.132 1.00 95.00 90 ASN A O 1
ATOM 685 N N . HIS A 1 91 ? -13.271 -3.991 -1.296 1.00 93.25 91 HIS A N 1
ATOM 686 C CA . HIS A 1 91 ? -12.818 -5.059 -2.188 1.00 93.25 91 HIS A CA 1
ATOM 687 C C . HIS A 1 91 ? -11.280 -5.139 -2.277 1.00 93.25 91 HIS A C 1
ATOM 689 O O . HIS A 1 91 ? -10.722 -4.988 -3.368 1.00 93.25 91 HIS A O 1
ATOM 695 N N . PRO A 1 92 ? -10.566 -5.315 -1.146 1.00 94.06 92 PRO A N 1
ATOM 696 C CA . PRO A 1 92 ? -9.110 -5.302 -1.146 1.00 94.06 92 PRO A CA 1
ATOM 697 C C . PRO A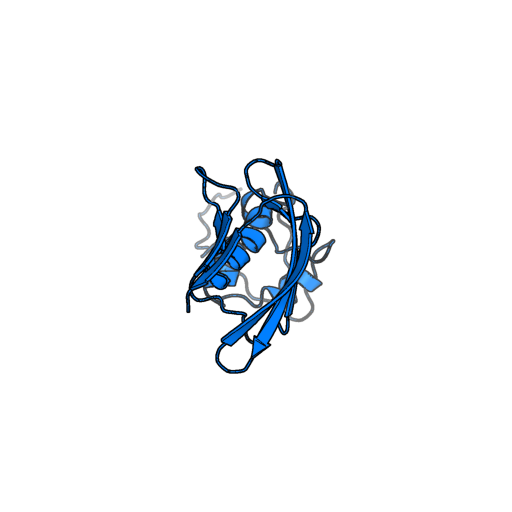 1 92 ? -8.542 -6.446 -1.991 1.00 94.06 92 PRO A C 1
ATOM 699 O O . PRO A 1 92 ? -8.901 -7.609 -1.827 1.00 94.06 92 PRO A O 1
ATOM 702 N N . GLN A 1 93 ? -7.608 -6.111 -2.873 1.00 92.56 93 GLN A N 1
ATOM 703 C CA . GLN A 1 93 ? -6.908 -7.039 -3.750 1.00 92.56 93 GLN A CA 1
ATOM 704 C C . GLN A 1 93 ? -5.402 -6.797 -3.663 1.00 92.56 93 GLN A C 1
ATOM 706 O O . GLN A 1 93 ? -4.931 -5.672 -3.491 1.00 92.56 93 GLN A O 1
ATOM 711 N N . LEU A 1 94 ? -4.625 -7.869 -3.797 1.00 90.50 94 LEU A N 1
ATOM 712 C CA . LEU A 1 94 ? -3.174 -7.794 -3.915 1.00 90.50 94 LEU A CA 1
ATOM 713 C C . LEU A 1 94 ? -2.751 -8.432 -5.242 1.00 90.50 94 LEU A C 1
ATOM 715 O O . LEU A 1 94 ? -3.198 -9.544 -5.540 1.00 90.50 94 LEU A O 1
ATOM 719 N N . PRO A 1 95 ? -1.875 -7.775 -6.023 1.00 84.56 95 PRO A N 1
ATOM 720 C CA . PRO A 1 95 ? -1.315 -8.375 -7.226 1.00 84.56 95 PRO A CA 1
ATOM 721 C C . PRO A 1 95 ? -0.607 -9.702 -6.933 1.00 84.56 95 PRO A C 1
ATOM 723 O O . PRO A 1 95 ? -0.051 -9.890 -5.852 1.00 84.56 95 PRO A O 1
ATOM 726 N N . ASP A 1 96 ? -0.553 -10.598 -7.917 1.00 84.19 96 ASP A N 1
ATOM 727 C CA . ASP A 1 96 ? -0.011 -11.958 -7.763 1.00 84.19 96 ASP A CA 1
ATOM 728 C C . ASP A 1 96 ? 1.439 -12.004 -7.264 1.00 84.19 96 ASP A C 1
ATOM 730 O O . ASP A 1 96 ? 1.828 -12.918 -6.533 1.00 84.19 96 ASP A O 1
ATOM 734 N N . TYR A 1 97 ? 2.230 -10.990 -7.614 1.00 79.94 97 TYR A N 1
ATOM 735 C CA . TYR A 1 97 ? 3.612 -10.844 -7.165 1.00 79.94 97 TYR A CA 1
ATOM 736 C C . TYR A 1 97 ? 3.731 -10.376 -5.702 1.00 79.94 97 TYR A C 1
ATOM 738 O O . TYR A 1 97 ? 4.761 -10.601 -5.066 1.00 79.94 97 TYR A O 1
ATOM 746 N N . LEU A 1 98 ? 2.689 -9.759 -5.132 1.00 84.00 98 LEU A N 1
ATOM 747 C CA . LEU A 1 98 ? 2.688 -9.214 -3.776 1.00 84.00 98 LEU A CA 1
ATOM 748 C C . LEU A 1 98 ? 1.979 -10.174 -2.809 1.00 84.00 98 LEU A C 1
ATOM 750 O O . LEU A 1 98 ? 0.771 -10.115 -2.589 1.00 84.00 98 LEU A O 1
ATOM 754 N N . LYS A 1 99 ? 2.754 -11.075 -2.194 1.00 89.19 99 LYS A N 1
ATOM 755 C CA . LYS A 1 99 ? 2.228 -12.112 -1.279 1.00 89.19 99 LYS A CA 1
ATOM 756 C C . LYS A 1 99 ? 1.639 -11.550 0.018 1.00 89.19 99 LYS A C 1
ATOM 758 O O . LYS A 1 99 ? 0.790 -12.186 0.645 1.00 89.19 99 LYS A O 1
ATOM 763 N N . GLY A 1 100 ? 2.107 -10.382 0.437 1.00 91.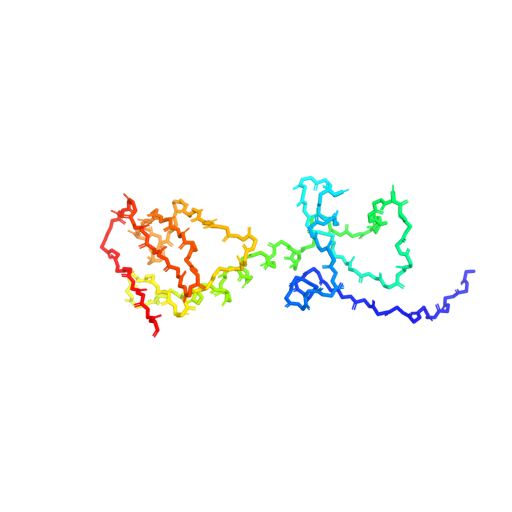62 100 GLY A N 1
ATOM 764 C CA . GLY A 1 100 ? 1.604 -9.691 1.610 1.00 91.62 100 GLY A CA 1
ATOM 765 C C . GLY A 1 100 ? 2.180 -8.290 1.736 1.00 91.62 100 GLY A C 1
ATOM 766 O O . GLY A 1 100 ? 3.156 -7.944 1.072 1.00 91.62 100 GLY A O 1
ATOM 767 N N . LEU A 1 101 ? 1.554 -7.502 2.598 1.00 92.69 101 LEU A N 1
ATOM 768 C CA . LEU A 1 101 ? 1.909 -6.121 2.893 1.00 92.69 101 LEU A CA 1
ATOM 769 C C . LEU A 1 101 ? 1.801 -5.915 4.401 1.00 92.69 101 LEU A C 1
ATOM 771 O O . LEU A 1 101 ? 0.831 -6.354 5.010 1.00 92.69 101 LEU A O 1
ATOM 775 N N . ARG A 1 102 ? 2.776 -5.243 5.008 1.00 95.62 102 ARG A N 1
ATOM 776 C CA . ARG A 1 102 ? 2.676 -4.790 6.396 1.00 95.62 102 ARG A CA 1
ATOM 777 C C . ARG A 1 102 ? 2.673 -3.271 6.413 1.00 95.62 102 ARG A C 1
ATOM 779 O O . ARG A 1 102 ? 3.495 -2.655 5.740 1.00 95.62 102 ARG A O 1
ATOM 786 N N . ILE A 1 103 ? 1.742 -2.699 7.165 1.00 93.69 103 ILE A N 1
ATOM 787 C CA . ILE A 1 103 ? 1.650 -1.265 7.411 1.00 93.69 103 ILE A CA 1
ATOM 788 C C . ILE A 1 103 ? 1.766 -1.082 8.920 1.00 93.69 103 ILE A C 1
ATOM 790 O O . ILE A 1 103 ? 0.986 -1.660 9.675 1.00 93.69 103 ILE A O 1
ATOM 794 N N . GLU A 1 104 ? 2.762 -0.312 9.336 1.00 95.81 104 GLU A N 1
ATOM 795 C CA . GLU A 1 104 ? 3.049 -0.018 10.738 1.00 95.81 104 GLU A CA 1
ATOM 796 C C . GLU A 1 104 ? 2.913 1.486 10.971 1.00 95.81 104 GLU A C 1
ATOM 798 O O . GLU A 1 104 ? 3.217 2.297 10.092 1.00 95.81 104 GLU A O 1
ATOM 803 N N . ASN A 1 105 ? 2.475 1.840 12.170 1.00 95.06 105 ASN A N 1
ATOM 804 C CA . ASN A 1 105 ? 2.256 3.186 12.662 1.00 95.06 105 ASN A CA 1
ATOM 805 C C . ASN A 1 105 ? 1.340 4.024 11.755 1.00 95.06 105 ASN A C 1
ATOM 807 O O . ASN A 1 105 ? 1.634 5.188 11.484 1.00 95.06 105 ASN A O 1
ATOM 811 N N . LEU A 1 106 ? 0.247 3.442 11.240 1.00 93.75 106 LEU A N 1
ATOM 812 C CA . LEU A 1 106 ? -0.684 4.166 10.371 1.00 93.75 106 LEU A CA 1
ATOM 813 C C . LEU A 1 106 ? -1.579 5.090 11.210 1.00 93.75 106 LEU A C 1
ATOM 815 O O . LEU A 1 106 ? -2.436 4.577 11.936 1.00 93.75 106 LEU A O 1
ATOM 819 N N . PRO A 1 107 ? -1.459 6.425 11.093 1.00 92.69 107 PRO A N 1
ATOM 820 C CA . PRO A 1 107 ? -2.353 7.335 11.792 1.00 92.69 107 PRO A CA 1
ATOM 821 C C . PRO A 1 107 ? -3.767 7.289 11.197 1.00 92.69 107 PRO A C 1
ATOM 823 O O . PRO A 1 107 ? -3.952 7.287 9.977 1.00 92.69 107 PRO A O 1
ATOM 826 N N . VAL A 1 108 ? -4.781 7.306 12.059 1.00 92.19 108 VAL A N 1
ATOM 827 C CA . VAL A 1 108 ? -6.206 7.323 11.698 1.00 92.19 108 VAL A CA 1
ATOM 828 C C . VAL A 1 108 ? -6.923 8.399 12.513 1.00 92.19 108 VAL A C 1
ATOM 830 O O . VAL A 1 108 ? -6.529 8.708 13.633 1.00 92.19 108 VAL A O 1
ATOM 833 N N . GLY A 1 109 ? -7.973 9.001 11.942 1.00 85.44 109 GLY A N 1
ATOM 834 C CA . GLY A 1 109 ? -8.759 10.032 12.628 1.00 85.44 109 GLY A CA 1
ATOM 835 C C . GLY A 1 109 ? -7.956 11.302 12.896 1.00 85.44 109 GLY A C 1
ATOM 836 O O . GLY A 1 109 ? -7.893 11.750 14.027 1.00 85.44 109 GLY A O 1
ATOM 837 N N . ASN A 1 110 ? -7.297 11.857 11.872 1.00 82.06 110 ASN A N 1
ATOM 838 C CA . ASN A 1 110 ? -6.449 13.056 11.982 1.00 82.06 110 ASN A CA 1
ATOM 839 C C . ASN A 1 110 ? -5.273 12.945 12.977 1.00 82.06 110 ASN A C 1
ATOM 841 O O . ASN A 1 110 ? -4.729 13.964 13.389 1.00 82.06 110 ASN A O 1
ATOM 845 N N . GLY A 1 111 ? -4.847 11.723 13.309 1.00 78.94 111 GLY A N 1
ATOM 846 C CA . GLY A 1 111 ? -3.726 11.468 14.220 1.00 78.94 111 GLY A CA 1
ATOM 847 C C . GLY A 1 111 ? -4.139 11.117 15.650 1.00 78.94 111 GLY A C 1
ATOM 848 O O . GLY A 1 111 ? -3.263 10.883 16.474 1.00 78.94 111 GLY A O 1
ATOM 849 N N . ASP A 1 112 ? -5.441 11.024 15.936 1.00 84.62 112 ASP A N 1
ATOM 850 C CA . ASP A 1 112 ? -5.958 10.645 17.261 1.00 84.62 112 ASP A CA 1
ATOM 851 C C . ASP A 1 112 ? -5.783 9.150 17.579 1.00 84.62 112 ASP A C 1
ATOM 853 O O . ASP A 1 112 ? -5.961 8.715 18.720 1.00 84.62 112 ASP A O 1
ATOM 857 N N . GLY A 1 113 ? -5.442 8.346 16.575 1.00 91.19 113 GLY A N 1
ATOM 858 C CA . GLY A 1 113 ? -5.179 6.931 16.747 1.00 91.19 113 GLY A CA 1
ATOM 859 C C . GLY A 1 113 ? -4.169 6.394 15.744 1.00 91.19 113 GLY A C 1
ATOM 860 O O . GLY A 1 113 ? -3.892 7.007 14.715 1.00 91.19 113 GLY A O 1
ATOM 861 N N . GLU A 1 114 ? -3.643 5.216 16.051 1.00 95.50 114 GLU A N 1
ATOM 862 C CA . GLU A 1 114 ? -2.665 4.512 15.239 1.00 95.50 114 GLU A CA 1
ATOM 863 C C . GLU A 1 114 ? -3.014 3.025 15.114 1.00 95.50 114 GLU A C 1
ATOM 865 O O . GLU A 1 114 ? -3.527 2.411 16.057 1.00 95.50 114 GLU A O 1
ATOM 870 N N . VAL A 1 115 ? -2.739 2.431 13.955 1.00 96.31 115 VAL A N 1
ATOM 871 C CA . VAL A 1 115 ? -3.002 1.013 13.700 1.00 96.31 115 VAL A CA 1
ATOM 872 C C . VAL A 1 115 ? -1.838 0.347 12.966 1.00 96.31 115 VAL A C 1
ATOM 874 O O . VAL A 1 115 ? -1.290 0.903 12.013 1.00 96.31 115 VAL A O 1
ATOM 877 N N . ASP A 1 116 ? -1.507 -0.871 13.396 1.00 97.31 116 ASP A N 1
ATOM 878 C CA . ASP A 1 116 ? -0.597 -1.773 12.693 1.00 97.31 116 ASP A CA 1
ATOM 879 C C . ASP A 1 116 ? -1.410 -2.924 12.116 1.00 97.31 116 ASP A C 1
ATOM 881 O O . ASP A 1 116 ? -2.218 -3.550 12.813 1.00 97.31 116 ASP A O 1
ATOM 885 N N . LEU A 1 117 ? -1.202 -3.199 10.834 1.00 96.38 117 LEU A N 1
ATOM 886 C CA . LEU A 1 117 ? -1.938 -4.225 10.118 1.00 96.38 117 LEU A CA 1
ATOM 887 C C . LEU A 1 117 ? -1.047 -4.972 9.136 1.00 96.38 117 LEU A C 1
ATOM 889 O O . LEU A 1 117 ? -0.115 -4.432 8.532 1.00 96.38 117 LEU A O 1
ATOM 893 N N . SER A 1 118 ? -1.375 -6.243 8.953 1.00 96.81 118 SER A N 1
ATOM 894 C CA . SER A 1 118 ? -0.780 -7.086 7.933 1.00 96.81 118 SER A CA 1
ATOM 895 C C . SER A 1 118 ? -1.855 -7.605 6.989 1.00 96.81 118 SER A C 1
ATOM 897 O O . SER A 1 118 ? -2.932 -8.019 7.405 1.00 96.81 118 SER A O 1
ATOM 899 N N . LEU A 1 119 ? -1.558 -7.551 5.698 1.00 95.25 119 LEU A N 1
ATOM 900 C CA . LEU A 1 119 ? -2.395 -8.062 4.633 1.00 95.25 119 LEU A CA 1
ATOM 901 C C . LEU A 1 119 ? -1.705 -9.276 4.026 1.00 95.25 119 LEU A C 1
ATOM 903 O O . LEU A 1 119 ? -0.509 -9.234 3.722 1.00 95.25 119 LEU A O 1
ATOM 907 N N . ARG A 1 120 ? -2.454 -10.356 3.828 1.00 96.19 120 ARG A N 1
ATOM 908 C CA . ARG A 1 120 ? -1.966 -11.586 3.207 1.00 96.19 120 ARG A CA 1
ATOM 909 C C . ARG A 1 120 ? -2.847 -11.948 2.025 1.00 96.19 120 ARG A C 1
ATOM 911 O O . ARG A 1 120 ? -4.060 -12.071 2.167 1.00 96.19 120 ARG A O 1
ATOM 918 N N . ARG A 1 121 ? -2.217 -12.160 0.869 1.00 94.75 121 ARG A N 1
ATOM 919 C CA . ARG A 1 121 ? -2.906 -12.588 -0.347 1.00 94.75 121 ARG A CA 1
ATOM 920 C C . ARG A 1 121 ? -3.309 -14.060 -0.243 1.00 94.75 121 ARG A C 1
ATOM 922 O O . ARG A 1 121 ? -2.483 -14.917 0.071 1.00 94.75 121 ARG A O 1
ATOM 929 N N . TYR A 1 122 ? -4.554 -14.337 -0.592 1.00 93.12 122 TYR A N 1
ATOM 930 C CA . TYR A 1 122 ? -5.121 -15.653 -0.869 1.00 93.12 122 TYR A CA 1
ATOM 931 C C . TYR A 1 122 ? -5.535 -15.728 -2.350 1.00 93.12 122 TYR A C 1
ATOM 933 O O . TYR A 1 122 ? -5.526 -14.706 -3.034 1.00 93.12 122 TYR A O 1
ATOM 941 N N . PRO A 1 123 ? -5.868 -16.915 -2.895 1.00 88.69 123 PRO A N 1
ATOM 942 C CA . PRO A 1 123 ? -6.165 -17.061 -4.323 1.00 88.69 123 PRO A CA 1
ATOM 943 C C . PRO A 1 123 ? -7.275 -16.148 -4.856 1.00 88.69 123 PRO A C 1
ATOM 945 O O . PRO A 1 123 ? -7.186 -15.717 -5.998 1.00 88.69 123 PRO A O 1
ATOM 948 N N . ASN A 1 124 ? -8.282 -15.848 -4.033 1.00 87.06 124 ASN A N 1
ATOM 949 C CA . ASN A 1 124 ? -9.451 -15.061 -4.433 1.00 87.06 124 ASN A CA 1
ATOM 950 C C . ASN A 1 124 ? -9.679 -13.835 -3.537 1.00 87.06 124 ASN A C 1
ATOM 952 O O . ASN A 1 124 ? -10.712 -13.185 -3.659 1.00 87.06 124 ASN A O 1
ATOM 956 N N . ASP A 1 125 ? -8.779 -13.576 -2.584 1.00 90.06 125 ASP A N 1
ATOM 957 C CA . ASP A 1 125 ? -9.072 -12.675 -1.472 1.00 90.06 125 ASP A CA 1
ATOM 958 C C . ASP A 1 125 ? -7.812 -12.151 -0.769 1.00 90.06 125 ASP A C 1
ATOM 960 O O . ASP A 1 125 ? -6.709 -12.665 -0.970 1.00 90.06 125 ASP A O 1
ATOM 964 N N . VAL A 1 126 ? -7.974 -11.167 0.109 1.00 94.25 126 VAL A N 1
ATOM 965 C CA . VAL A 1 126 ? -6.933 -10.618 0.973 1.00 94.25 126 VAL A CA 1
ATOM 966 C C . VAL A 1 126 ? -7.386 -10.695 2.426 1.00 94.25 126 VAL A C 1
ATOM 968 O O . VAL A 1 126 ? -8.318 -10.020 2.851 1.00 94.25 126 VAL A O 1
ATOM 971 N N . GLY A 1 127 ? -6.674 -11.484 3.229 1.00 94.69 127 GLY A N 1
ATOM 972 C CA . GLY A 1 127 ? -6.864 -11.468 4.676 1.00 94.69 127 GLY A CA 1
ATOM 973 C C . GLY A 1 127 ? -6.190 -10.245 5.280 1.00 94.69 127 GLY A C 1
ATOM 974 O O . GLY A 1 127 ? -5.039 -9.961 4.946 1.00 94.69 127 GLY A O 1
ATOM 975 N N . ILE A 1 128 ? -6.887 -9.55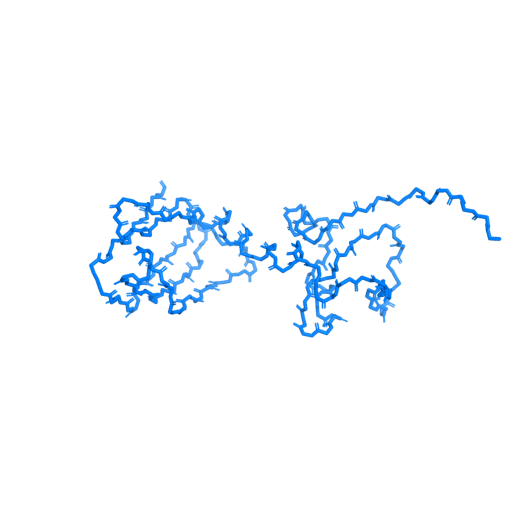3 6.177 1.00 95.81 128 ILE A N 1
ATOM 976 C CA . ILE A 1 128 ? -6.380 -8.388 6.904 1.00 95.81 128 ILE A CA 1
ATOM 977 C C . ILE A 1 128 ? -6.371 -8.730 8.392 1.00 95.81 128 ILE A C 1
ATOM 979 O O . ILE A 1 128 ? -7.408 -9.054 8.964 1.00 95.81 128 ILE A O 1
ATOM 983 N N . ASP A 1 129 ? -5.196 -8.653 9.004 1.00 96.19 129 ASP A N 1
ATOM 984 C CA . ASP A 1 129 ? -4.977 -8.879 10.429 1.00 96.19 129 ASP A CA 1
ATOM 985 C C . ASP A 1 129 ? -4.520 -7.576 11.087 1.00 96.19 129 ASP A C 1
ATOM 987 O O . ASP A 1 129 ? -3.592 -6.925 10.603 1.00 96.19 129 ASP A O 1
ATOM 991 N N . VAL A 1 130 ? -5.190 -7.183 12.172 1.00 96.44 130 VAL A N 1
ATOM 992 C CA . VAL A 1 130 ? -4.865 -5.976 12.942 1.00 96.44 130 VAL A CA 1
ATOM 993 C C . VAL A 1 130 ? -4.072 -6.395 14.172 1.00 96.44 130 VAL A C 1
ATOM 995 O O . VAL A 1 130 ? -4.640 -6.884 15.148 1.00 96.44 130 VAL A O 1
ATOM 998 N N . SER A 1 131 ? -2.758 -6.186 14.136 1.00 96.06 131 SER A N 1
ATOM 999 C CA . SER A 1 131 ? -1.850 -6.623 15.199 1.00 96.06 131 SER A CA 1
ATOM 1000 C C . SER A 1 131 ? -1.767 -5.638 16.364 1.00 96.06 131 SER A C 1
ATOM 1002 O O . SER A 1 131 ? -1.492 -6.039 17.494 1.00 96.06 131 SER A O 1
ATOM 1004 N N . ARG A 1 132 ? -2.001 -4.344 16.112 1.00 96.19 132 ARG A N 1
ATOM 1005 C CA . ARG A 1 132 ? -2.034 -3.301 17.147 1.00 96.19 132 ARG A CA 1
ATOM 1006 C C . ARG A 1 132 ? -3.024 -2.211 16.764 1.00 96.19 132 ARG A C 1
ATOM 1008 O O . ARG A 1 132 ? -3.114 -1.823 15.604 1.00 96.19 132 ARG A O 1
ATOM 1015 N N . LYS A 1 133 ? -3.746 -1.701 17.760 1.00 95.44 133 LYS A N 1
ATOM 1016 C CA . LYS A 1 133 ? -4.692 -0.594 17.619 1.00 95.44 133 LYS A CA 1
ATOM 1017 C C . LYS A 1 133 ? -4.612 0.297 18.852 1.00 95.44 133 LYS A C 1
ATOM 1019 O O . LYS A 1 133 ? -4.828 -0.183 19.964 1.00 95.44 133 LYS A O 1
ATOM 1024 N N . VAL A 1 134 ? -4.295 1.570 18.654 1.00 95.25 134 VAL A N 1
ATOM 1025 C CA . VAL A 1 134 ? -4.210 2.583 19.710 1.00 95.25 134 VAL A CA 1
ATOM 1026 C C . VAL A 1 134 ? -5.257 3.655 19.444 1.00 95.25 134 VAL A C 1
ATOM 1028 O O . VAL A 1 134 ? -5.295 4.223 18.359 1.00 95.25 134 VAL A O 1
ATOM 1031 N N . GLY A 1 135 ? -6.094 3.929 20.443 1.00 91.00 135 GLY A N 1
ATOM 1032 C CA . GLY A 1 135 ? -7.251 4.813 20.304 1.00 91.00 135 GLY A CA 1
ATOM 1033 C C . GLY A 1 135 ? -8.520 4.076 19.867 1.00 91.00 135 GLY A C 1
ATOM 1034 O O . GLY A 1 135 ? -8.510 2.880 19.552 1.00 91.00 135 GLY A O 1
ATOM 1035 N N . ASP A 1 136 ? -9.637 4.800 19.873 1.00 91.88 136 ASP A N 1
ATOM 1036 C CA . ASP A 1 136 ? -10.943 4.276 19.466 1.00 91.88 136 ASP A CA 1
ATOM 1037 C C . ASP A 1 136 ? -11.089 4.316 17.938 1.00 91.88 136 ASP A C 1
ATOM 1039 O O . ASP A 1 136 ? -11.736 5.193 17.366 1.00 91.88 136 ASP A O 1
ATOM 1043 N N . ILE A 1 137 ? -10.387 3.394 17.272 1.00 93.44 137 ILE A N 1
ATOM 1044 C CA . ILE A 1 137 ? -10.388 3.259 15.813 1.00 93.44 137 ILE A CA 1
ATOM 1045 C C . ILE A 1 137 ? -11.297 2.113 15.388 1.00 93.44 137 ILE A C 1
ATOM 1047 O O . ILE A 1 137 ? -11.217 0.993 15.909 1.00 93.44 137 ILE A O 1
ATOM 1051 N N . GLU A 1 138 ? -12.093 2.360 14.358 1.00 93.44 138 GLU A N 1
ATOM 1052 C CA . GLU A 1 138 ? -12.837 1.331 13.647 1.00 93.44 138 GLU A CA 1
ATOM 1053 C C . GLU A 1 138 ? -12.082 0.910 12.377 1.00 93.44 138 GLU A C 1
ATOM 1055 O O . GLU A 1 138 ? -11.750 1.740 11.530 1.00 93.44 138 GLU A O 1
ATOM 1060 N N . VAL A 1 139 ? -11.821 -0.388 12.226 1.00 94.38 139 VAL A N 1
ATOM 1061 C CA . VAL A 1 139 ? -11.278 -0.966 10.990 1.00 94.38 139 VAL A CA 1
ATOM 1062 C C . VAL A 1 139 ? -12.369 -1.825 10.371 1.00 94.38 139 VAL A C 1
ATOM 1064 O O . VAL A 1 139 ? -12.883 -2.731 11.022 1.00 94.38 139 VAL A O 1
ATOM 1067 N N . SER A 1 140 ? -12.745 -1.521 9.131 1.00 94.19 140 SER A N 1
ATOM 1068 C CA . SER A 1 140 ? -13.838 -2.198 8.429 1.00 94.19 140 SER A CA 1
ATOM 1069 C C . SER A 1 140 ? -13.384 -2.706 7.066 1.00 94.19 140 SER A C 1
ATOM 1071 O O . SER A 1 140 ? -12.621 -2.039 6.364 1.00 94.19 140 SER A O 1
ATOM 1073 N N . VAL A 1 141 ? -13.870 -3.888 6.693 1.00 94.38 141 VAL A N 1
ATOM 1074 C CA . VAL A 1 141 ? -13.597 -4.519 5.400 1.00 94.38 141 VAL A CA 1
ATOM 1075 C C . VAL A 1 141 ? -14.930 -4.802 4.727 1.00 94.38 141 VAL A C 1
ATOM 1077 O O . VAL A 1 141 ? -15.804 -5.434 5.319 1.00 94.38 141 VAL A O 1
ATOM 1080 N N . GLN A 1 142 ? -15.092 -4.293 3.511 1.00 89.81 142 GLN A N 1
ATOM 1081 C CA . GLN A 1 142 ? -16.226 -4.582 2.646 1.00 89.81 142 GLN A CA 1
ATOM 1082 C C . GLN A 1 142 ? -15.731 -5.418 1.470 1.00 89.81 142 GLN A C 1
ATOM 1084 O O . GLN A 1 142 ? -14.755 -5.040 0.822 1.00 89.81 142 GLN A O 1
ATOM 1089 N N . MET A 1 143 ? -16.394 -6.550 1.253 1.00 83.81 143 MET A N 1
ATOM 1090 C CA . MET A 1 143 ? -16.026 -7.595 0.297 1.00 83.81 143 MET A CA 1
ATOM 1091 C C . MET A 1 143 ? -16.925 -7.587 -0.924 1.00 83.81 143 MET A C 1
ATOM 1093 O O . MET A 1 143 ? -18.077 -7.106 -0.783 1.00 83.81 143 MET A O 1
#

Radius of gyration: 19.08 Å; chains: 1; bounding box: 38×39×55 Å